Protein AF-M2T568-F1 (afdb_monomer)

Secondary structure (DSSP, 8-state):
-----------------------PPP-----------PPP------------HHHHHHHHHHHHHHHHHHHT-S-EEEEEEETTEEEEEEEE-

Solvent-accessible surface area (backbone atoms only — not comparable to full-atom values): 6734 Å² total; per-residue (Å²): 134,92,85,79,92,80,82,88,80,89,84,89,83,91,84,89,82,89,79,95,80,82,79,91,76,78,89,78,72,86,80,69,91,69,83,82,72,78,70,80,75,75,73,73,70,76,73,76,74,77,92,44,44,69,64,52,48,57,50,45,68,66,46,47,62,57,51,29,63,76,66,72,44,80,56,52,74,52,75,43,71,56,97,91,39,78,57,43,77,51,79,48,106

InterPro domains:
  IPR012338 Beta-lactamase/transpeptidase-like [G3DSA:3.40.710.10] (40-93)
  IPR012338 Beta-lactamase/transpeptidase-like [SSF56601] (56-93)

Organism: NCBI:txid1234595

Nearest PDB structures (foldseek):
  6hix-assembly1_AX  TM=1.695E-01  e=4.286E+00  Trypanosoma brucei brucei
  5mrc-assembly1_66  TM=2.194E-01  e=6.881E+00  Saccharomyces cerevisiae

Structure (mmCIF, N/CA/C/O backbone):
data_AF-M2T568-F1
#
_entry.id   AF-M2T568-F1
#
loop_
_atom_site.group_PDB
_atom_site.id
_atom_site.type_symbol
_atom_site.label_atom_id
_atom_site.label_alt_id
_atom_site.label_comp_id
_atom_site.label_asym_id
_atom_site.label_entity_id
_atom_site.label_seq_id
_atom_site.pdbx_PDB_ins_code
_atom_site.Cartn_x
_atom_site.Cartn_y
_atom_site.Cartn_z
_atom_site.occupancy
_atom_site.B_iso_or_equiv
_atom_site.auth_seq_id
_atom_site.auth_comp_id
_atom_site.auth_asym_id
_atom_site.auth_atom_id
_atom_site.pdbx_PDB_model_num
ATOM 1 N N . MET A 1 1 ? -11.128 -8.968 27.537 1.00 39.59 1 MET A N 1
ATOM 2 C CA . MET A 1 1 ? -10.860 -9.086 28.986 1.00 39.59 1 MET A CA 1
ATOM 3 C C . MET A 1 1 ? -10.159 -10.407 29.259 1.00 39.59 1 MET A C 1
ATOM 5 O O . MET A 1 1 ? -10.753 -11.442 29.020 1.00 39.59 1 MET A O 1
ATOM 9 N N . ARG A 1 2 ? -8.928 -10.323 29.779 1.00 53.50 2 ARG A N 1
ATOM 10 C CA . ARG A 1 2 ? -8.369 -11.193 30.830 1.00 53.50 2 ARG A CA 1
ATOM 11 C C . ARG A 1 2 ? -8.331 -12.706 30.564 1.00 53.50 2 ARG A C 1
ATOM 13 O O . ARG A 1 2 ? -9.217 -13.424 30.997 1.00 53.50 2 ARG A O 1
ATOM 20 N N . ILE A 1 3 ? -7.210 -13.169 30.026 1.00 53.97 3 ILE A N 1
ATOM 21 C CA . ILE A 1 3 ? -6.566 -14.449 30.366 1.00 53.97 3 ILE A CA 1
ATOM 22 C C . ILE A 1 3 ? -5.090 -14.295 29.974 1.00 53.97 3 ILE A C 1
ATOM 24 O O . ILE A 1 3 ? -4.808 -13.802 28.894 1.00 53.97 3 ILE A O 1
ATOM 28 N N . LEU A 1 4 ? -4.070 -14.629 30.747 1.00 49.53 4 LEU A N 1
ATOM 29 C CA . LEU A 1 4 ? -3.920 -14.979 32.150 1.00 49.53 4 LEU A CA 1
ATOM 30 C C . LEU A 1 4 ? -2.394 -14.907 32.340 1.00 49.53 4 LEU A C 1
ATOM 32 O O . LEU A 1 4 ? -1.659 -15.649 31.698 1.00 49.53 4 LEU A O 1
ATOM 36 N N . ASN A 1 5 ? -1.911 -13.956 33.132 1.00 40.19 5 ASN A N 1
ATOM 37 C CA . ASN A 1 5 ? -0.495 -13.836 33.472 1.00 40.19 5 ASN A CA 1
ATOM 38 C C . ASN A 1 5 ? -0.151 -14.992 34.425 1.00 40.19 5 ASN A C 1
ATOM 40 O O . ASN A 1 5 ? -0.838 -15.115 35.441 1.00 40.19 5 ASN A O 1
ATOM 44 N N . LEU A 1 6 ? 0.860 -15.826 34.147 1.00 41.53 6 LEU A N 1
ATOM 45 C CA . LEU A 1 6 ? 1.249 -16.859 35.109 1.00 41.53 6 LEU A CA 1
ATOM 46 C C . LEU A 1 6 ? 2.743 -17.233 35.063 1.00 41.53 6 LEU A C 1
ATOM 48 O O . LEU A 1 6 ? 3.179 -18.038 34.254 1.00 41.53 6 LEU A O 1
ATOM 52 N N . ILE A 1 7 ? 3.449 -16.659 36.042 1.00 56.72 7 ILE A N 1
ATOM 53 C CA . ILE A 1 7 ? 4.518 -17.262 36.852 1.00 56.72 7 ILE A CA 1
ATOM 54 C C . ILE A 1 7 ? 5.866 -17.503 36.156 1.00 56.72 7 ILE A C 1
ATOM 56 O O . ILE A 1 7 ? 6.071 -18.451 35.406 1.00 56.72 7 ILE A O 1
ATOM 60 N N . GLY A 1 8 ? 6.829 -16.661 36.537 1.00 47.41 8 GLY A N 1
ATOM 61 C CA . GLY A 1 8 ? 8.247 -16.995 36.495 1.00 47.41 8 GLY A CA 1
ATOM 62 C C . GLY A 1 8 ? 8.677 -17.866 37.681 1.00 47.41 8 GLY A C 1
ATOM 63 O O . GLY A 1 8 ? 8.043 -17.851 38.733 1.00 47.41 8 GLY A O 1
ATOM 64 N N . LEU A 1 9 ? 9.786 -18.583 37.502 1.00 54.78 9 LEU A N 1
ATOM 65 C CA . LEU A 1 9 ? 10.642 -1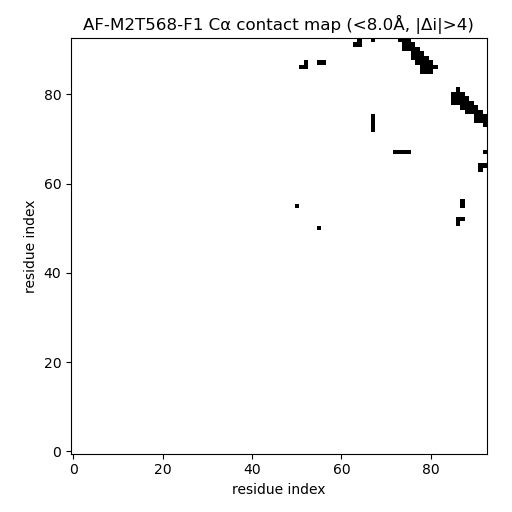9.163 38.545 1.00 54.78 9 LEU A CA 1
ATOM 66 C C . LEU A 1 9 ? 11.961 -19.554 37.838 1.00 54.78 9 LEU A C 1
ATOM 68 O O . LEU A 1 9 ? 11.941 -20.379 36.935 1.00 54.78 9 LEU A O 1
ATOM 72 N N . VAL A 1 10 ? 13.045 -18.779 37.953 1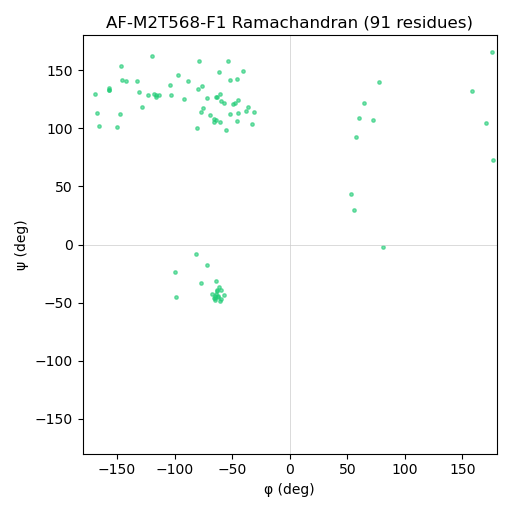.00 47.53 10 VAL A N 1
ATOM 73 C CA . VAL A 1 10 ? 14.074 -18.862 39.012 1.00 47.53 10 VAL A CA 1
ATOM 74 C C . VAL A 1 10 ? 14.771 -20.233 39.032 1.00 47.53 10 VAL A C 1
ATOM 76 O O . VAL A 1 10 ? 14.172 -21.214 39.446 1.00 47.53 10 VAL A O 1
ATOM 79 N N . LEU A 1 11 ? 16.044 -20.303 38.625 1.00 46.06 11 LEU A N 1
ATOM 80 C CA . LEU A 1 11 ? 17.210 -20.408 39.526 1.00 46.06 11 LEU A CA 1
ATOM 81 C C . LEU A 1 11 ? 18.440 -20.999 38.805 1.00 46.06 11 LEU A C 1
ATOM 83 O O . LEU A 1 11 ? 18.390 -22.024 38.135 1.00 46.06 11 LEU A O 1
ATOM 87 N N . THR A 1 12 ? 19.545 -20.299 39.013 1.00 52.03 12 THR A N 1
ATOM 88 C CA . THR A 1 12 ? 20.964 -20.535 38.719 1.00 52.03 12 THR A CA 1
ATOM 89 C C . THR A 1 12 ? 21.535 -21.859 39.257 1.00 52.03 12 THR A C 1
ATOM 91 O O . THR A 1 12 ? 21.037 -22.349 40.262 1.00 52.03 12 THR A O 1
ATOM 94 N N . VAL A 1 13 ? 22.647 -22.343 38.664 1.00 55.78 13 VAL A N 1
ATOM 95 C CA . VAL A 1 13 ? 23.876 -22.932 39.289 1.00 55.78 13 VAL A CA 1
ATOM 96 C C . VAL A 1 13 ? 24.730 -23.548 38.154 1.00 55.78 13 VAL A C 1
ATOM 98 O O . VAL A 1 13 ? 24.262 -24.417 37.433 1.00 55.78 13 VAL A O 1
ATOM 101 N N . VAL A 1 14 ? 25.834 -22.912 37.734 1.00 53.72 14 VAL A N 1
ATOM 102 C CA . VAL A 1 14 ? 27.236 -23.063 38.207 1.00 53.72 14 VAL A CA 1
ATOM 103 C C . VAL A 1 14 ? 27.840 -24.447 37.935 1.00 53.72 14 VAL A C 1
ATOM 105 O O . VAL A 1 14 ? 27.376 -25.452 38.460 1.00 53.72 14 VAL A O 1
ATOM 108 N N . GLY A 1 15 ? 28.957 -24.463 37.197 1.00 48.88 15 GLY A N 1
ATOM 109 C CA . GLY A 1 15 ? 29.834 -25.629 37.086 1.00 48.88 15 GLY A CA 1
ATOM 110 C C . GLY A 1 15 ? 30.999 -25.432 36.115 1.00 48.88 15 GLY A C 1
ATOM 111 O O . GLY A 1 15 ? 30.996 -26.005 35.032 1.00 48.88 15 GLY A O 1
ATOM 112 N N . SER A 1 16 ? 31.994 -24.626 36.494 1.00 54.19 16 SER A N 1
ATOM 113 C CA . SER A 1 16 ? 33.317 -24.631 35.853 1.00 54.19 16 SER A CA 1
ATOM 114 C C . SER A 1 16 ? 34.152 -25.799 36.382 1.00 54.19 16 SER A C 1
ATOM 116 O O . SER A 1 16 ? 34.282 -25.927 37.597 1.00 54.19 16 SER A O 1
ATOM 118 N N . ALA A 1 17 ? 34.814 -26.558 35.504 1.00 56.06 17 ALA A N 1
ATOM 119 C CA . ALA A 1 17 ? 36.121 -27.151 35.803 1.00 56.06 17 ALA A CA 1
ATOM 120 C C . ALA A 1 17 ? 36.898 -27.479 34.507 1.00 56.06 17 ALA A C 1
ATOM 122 O O . ALA A 1 17 ? 36.314 -28.043 33.579 1.00 56.06 17 ALA A O 1
ATOM 123 N N . PRO A 1 18 ? 38.201 -27.143 34.437 1.00 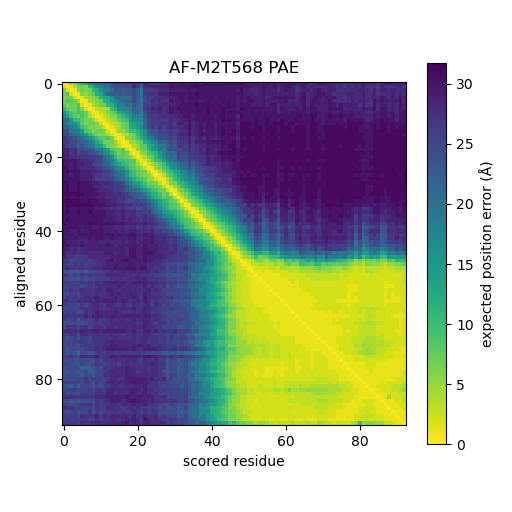55.97 18 PRO A N 1
ATOM 124 C CA . PRO A 1 18 ? 39.075 -27.418 33.302 1.00 55.97 18 PRO A CA 1
ATOM 125 C C . PRO A 1 18 ? 39.728 -28.798 33.458 1.00 55.97 18 PRO A C 1
ATOM 127 O O . PRO A 1 18 ? 40.171 -29.141 34.551 1.00 55.97 18 PRO A O 1
ATOM 130 N N . LEU A 1 19 ? 39.871 -29.572 32.380 1.00 49.00 19 LEU A N 1
ATOM 131 C CA . LEU A 1 19 ? 40.804 -30.701 32.377 1.00 49.00 19 LEU A CA 1
ATOM 132 C C . LEU A 1 19 ? 41.733 -30.629 31.168 1.00 49.00 19 LEU A C 1
ATOM 134 O O . LEU A 1 19 ? 41.318 -30.652 30.012 1.00 49.00 19 LEU A O 1
ATOM 138 N N . ALA A 1 20 ? 43.010 -30.508 31.510 1.00 55.03 20 ALA A N 1
ATOM 139 C CA . ALA A 1 20 ? 44.152 -30.458 30.631 1.00 55.03 20 ALA A CA 1
ATOM 140 C C . ALA A 1 20 ? 44.316 -31.755 29.831 1.00 55.03 20 ALA A C 1
ATOM 142 O O . ALA A 1 20 ? 44.439 -32.843 30.388 1.00 55.03 20 ALA A O 1
ATOM 143 N N . ALA A 1 21 ? 44.406 -31.594 28.521 1.00 48.84 21 ALA A N 1
ATOM 144 C CA . ALA A 1 21 ? 45.060 -32.487 27.581 1.00 48.84 21 ALA A CA 1
ATOM 145 C C . ALA A 1 21 ? 45.379 -31.558 26.385 1.00 48.84 21 ALA A C 1
ATOM 147 O O . ALA A 1 21 ? 44.495 -30.835 25.946 1.00 48.84 21 ALA A O 1
ATOM 148 N N . GLN A 1 22 ? 46.552 -31.488 25.757 1.00 54.62 22 GLN A N 1
ATOM 149 C CA . GLN A 1 22 ? 47.554 -32.517 25.519 1.00 54.62 22 GLN A CA 1
ATOM 150 C C . GLN A 1 22 ? 48.836 -31.824 24.982 1.00 54.62 22 GLN A C 1
ATOM 152 O O . GLN A 1 22 ? 48.744 -31.065 24.025 1.00 54.62 22 GLN A O 1
ATOM 157 N N . GLY A 1 23 ? 50.002 -32.126 25.578 1.00 61.66 23 GLY A N 1
ATOM 158 C CA . GLY A 1 23 ? 51.320 -32.228 24.912 1.00 61.66 23 GLY A CA 1
ATOM 159 C C . GLY A 1 23 ? 52.121 -30.96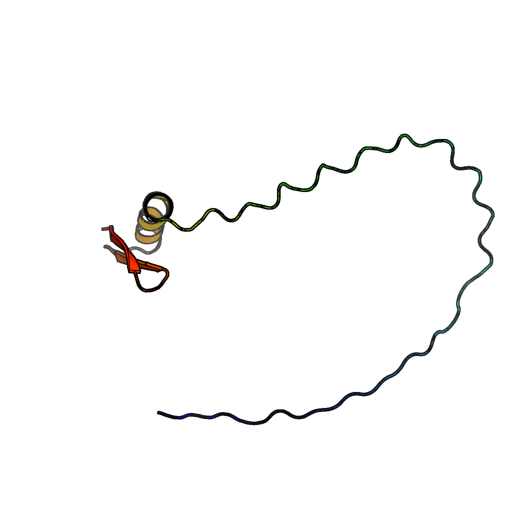2 24.521 1.00 61.66 23 GLY A C 1
ATOM 160 O O . GLY A 1 23 ? 51.556 -30.012 23.987 1.00 61.66 23 GLY A O 1
ATOM 161 N N . PRO A 1 24 ? 53.464 -30.957 24.696 1.00 55.91 24 PRO A N 1
ATOM 162 C CA . PRO A 1 24 ? 54.354 -29.947 24.113 1.00 55.91 24 PRO A CA 1
ATOM 163 C C . PRO A 1 24 ? 54.231 -29.874 22.585 1.00 55.91 24 PRO A C 1
ATOM 165 O O . PRO A 1 24 ? 54.455 -30.860 21.881 1.00 55.91 24 PRO A O 1
ATOM 168 N N . LEU A 1 25 ? 53.891 -28.691 22.074 1.00 55.34 25 LEU A N 1
ATOM 169 C CA . LEU A 1 25 ? 53.846 -28.409 20.642 1.00 55.34 25 LEU A CA 1
ATOM 170 C C . LEU A 1 25 ? 55.279 -28.238 20.093 1.00 55.34 25 LEU A C 1
ATOM 172 O O . LEU A 1 25 ? 56.095 -27.571 20.735 1.00 55.34 25 LEU A O 1
ATOM 176 N N . PRO A 1 26 ? 55.606 -28.812 18.919 1.00 69.00 26 PRO A N 1
ATOM 177 C CA . PRO A 1 26 ? 56.895 -28.601 18.261 1.00 69.00 26 PRO A CA 1
ATOM 178 C C . PRO A 1 26 ? 57.088 -27.115 17.903 1.00 69.00 26 PRO A C 1
ATOM 180 O O . PRO A 1 26 ? 56.104 -26.438 17.588 1.00 69.00 26 PRO A O 1
ATOM 183 N N . PRO A 1 27 ? 58.328 -26.587 17.895 1.00 64.25 27 PRO A N 1
ATOM 184 C CA . PRO A 1 27 ? 58.579 -25.226 17.437 1.00 64.25 27 PRO A CA 1
ATOM 185 C C . PRO A 1 27 ? 58.258 -25.138 15.941 1.00 64.25 27 PRO A C 1
ATOM 187 O O . PRO A 1 27 ? 58.965 -25.694 15.099 1.00 64.25 27 PRO A O 1
ATOM 190 N N . LYS A 1 28 ? 57.153 -24.466 15.601 1.00 58.25 28 LYS A N 1
ATOM 191 C CA . LYS A 1 28 ? 56.826 -24.136 14.215 1.00 58.25 28 LYS A CA 1
ATOM 192 C C . LYS A 1 28 ? 57.699 -22.956 13.798 1.00 58.25 28 LYS A C 1
ATOM 194 O O . LYS A 1 28 ? 57.577 -21.870 14.354 1.00 58.25 28 LYS A O 1
ATOM 199 N N . ALA A 1 29 ? 58.576 -23.255 12.847 1.00 62.16 29 ALA A N 1
ATOM 200 C CA . ALA A 1 29 ? 59.486 -22.361 12.151 1.00 62.16 29 ALA A CA 1
ATOM 201 C C . ALA A 1 29 ? 58.872 -21.004 11.774 1.00 62.16 29 ALA A C 1
ATOM 203 O O . ALA A 1 29 ? 57.675 -20.911 11.487 1.00 62.16 29 ALA A O 1
ATOM 204 N N . ASP A 1 30 ? 59.752 -20.002 11.747 1.00 56.06 30 ASP A N 1
ATOM 205 C CA . ASP A 1 30 ? 59.565 -18.628 11.298 1.00 56.06 30 ASP A CA 1
ATOM 206 C C . ASP A 1 30 ? 58.542 -18.504 10.164 1.00 56.06 30 ASP A C 1
ATOM 208 O O . ASP A 1 30 ? 58.740 -18.981 9.043 1.00 56.06 30 ASP A O 1
ATOM 212 N N . VAL A 1 31 ? 57.423 -17.842 10.463 1.00 56.97 31 VAL A N 1
ATOM 213 C CA . VAL A 1 31 ? 56.476 -17.410 9.439 1.00 56.97 31 VAL A CA 1
ATOM 214 C C . VAL A 1 31 ? 57.039 -16.128 8.847 1.00 56.97 31 VAL A C 1
ATOM 216 O O . VAL A 1 31 ? 56.956 -15.056 9.442 1.00 56.97 31 VAL A O 1
ATOM 219 N N . ALA A 1 32 ? 57.661 -16.294 7.684 1.00 59.62 32 ALA A N 1
ATOM 220 C CA . ALA A 1 32 ? 57.975 -15.229 6.755 1.00 59.62 32 ALA A CA 1
ATOM 221 C C . ALA A 1 32 ? 56.771 -14.293 6.556 1.00 59.62 32 ALA A C 1
ATOM 223 O O . ALA A 1 32 ? 55.624 -14.742 6.509 1.00 59.62 32 ALA A O 1
ATOM 224 N N . ASP A 1 33 ? 57.092 -13.008 6.428 1.00 60.41 33 ASP A N 1
ATOM 225 C CA . ASP A 1 33 ? 56.236 -11.890 6.038 1.00 60.41 33 ASP A CA 1
ATOM 226 C C . ASP A 1 33 ? 55.147 -12.324 5.038 1.00 60.41 33 ASP A C 1
ATOM 228 O O . ASP A 1 33 ? 55.409 -12.585 3.862 1.00 60.41 33 ASP A O 1
ATOM 232 N N . VAL A 1 34 ? 53.916 -12.472 5.534 1.00 62.66 34 VAL A N 1
ATOM 233 C CA . VAL A 1 34 ? 52.732 -12.623 4.690 1.00 62.66 34 VAL A CA 1
ATOM 234 C C . VAL A 1 34 ? 52.159 -11.228 4.462 1.00 62.66 34 VAL A C 1
ATOM 236 O O . VAL A 1 34 ? 51.879 -10.528 5.440 1.00 62.66 34 VAL A O 1
ATOM 239 N N . PRO A 1 35 ? 51.954 -10.797 3.205 1.00 61.41 35 PRO A N 1
ATOM 240 C CA . PRO A 1 35 ? 51.313 -9.522 2.946 1.00 61.41 35 PRO A CA 1
ATOM 241 C C . PRO A 1 35 ? 49.915 -9.560 3.563 1.00 61.41 35 PRO A C 1
ATOM 243 O O . PRO A 1 35 ? 49.118 -10.457 3.279 1.00 61.41 35 PRO A O 1
ATOM 246 N N . THR A 1 36 ? 49.635 -8.594 4.438 1.00 62.28 36 THR A N 1
ATOM 247 C CA . THR A 1 36 ? 48.309 -8.417 5.023 1.00 62.28 36 THR A CA 1
ATOM 248 C C . THR A 1 36 ? 47.329 -8.140 3.884 1.00 62.28 36 THR A C 1
ATOM 250 O O . THR A 1 36 ? 47.351 -7.088 3.243 1.00 62.28 36 THR A O 1
ATOM 253 N N . VAL A 1 37 ? 46.509 -9.132 3.544 1.00 67.12 37 VAL A N 1
ATOM 254 C CA . VAL A 1 37 ? 45.379 -8.923 2.645 1.00 67.12 37 VAL A CA 1
ATOM 255 C C . VAL A 1 37 ? 44.406 -8.063 3.436 1.00 67.12 37 VAL A C 1
ATOM 257 O O . VAL A 1 37 ? 43.872 -8.512 4.450 1.00 67.12 37 VAL A O 1
ATOM 260 N N . ALA A 1 38 ? 44.241 -6.808 3.015 1.00 67.50 38 ALA A N 1
ATOM 261 C CA . ALA A 1 38 ? 43.279 -5.891 3.604 1.00 67.50 38 ALA A CA 1
ATOM 262 C C . ALA A 1 38 ? 41.929 -6.606 3.743 1.00 67.50 38 ALA A C 1
ATOM 264 O O . ALA A 1 38 ? 41.387 -7.125 2.763 1.00 67.50 38 ALA A O 1
ATOM 265 N N . ALA A 1 39 ? 41.428 -6.673 4.978 1.00 68.56 39 ALA A N 1
ATOM 266 C CA . ALA A 1 39 ? 40.115 -7.221 5.265 1.00 68.56 39 ALA A CA 1
ATOM 267 C C . ALA A 1 39 ? 39.078 -6.537 4.355 1.00 68.56 39 ALA A C 1
ATOM 269 O O . ALA A 1 39 ? 39.196 -5.328 4.120 1.00 68.56 39 ALA A O 1
ATOM 270 N N . PRO A 1 40 ? 38.078 -7.274 3.834 1.00 66.62 40 PRO A N 1
ATOM 271 C CA . PRO A 1 40 ? 36.976 -6.669 3.105 1.00 66.62 40 PRO A CA 1
ATOM 272 C C . PRO A 1 40 ? 36.433 -5.505 3.930 1.00 66.62 40 PRO A C 1
ATOM 274 O O . PRO A 1 40 ? 36.062 -5.694 5.089 1.00 66.62 40 PRO A O 1
ATOM 277 N N . SER A 1 41 ? 36.468 -4.306 3.341 1.00 64.00 41 SER A N 1
ATOM 278 C CA . SER A 1 41 ? 35.894 -3.093 3.919 1.00 64.00 41 SER A CA 1
ATOM 279 C C . SER A 1 41 ? 34.517 -3.439 4.469 1.00 64.00 41 SER A C 1
ATOM 281 O O . SER A 1 41 ? 33.710 -4.035 3.749 1.00 64.00 41 SER A O 1
ATOM 283 N N . GLU A 1 42 ? 34.321 -3.148 5.759 1.00 62.19 42 GLU A N 1
ATOM 284 C CA . GLU A 1 42 ? 33.093 -3.399 6.503 1.00 62.19 42 GLU A CA 1
ATOM 285 C C . GLU A 1 42 ? 31.896 -3.176 5.591 1.00 62.19 42 GLU A C 1
ATOM 287 O O . GLU A 1 42 ? 31.714 -2.081 5.049 1.00 62.19 42 GLU A O 1
ATOM 292 N N . ALA A 1 43 ? 31.128 -4.252 5.387 1.00 62.53 43 ALA A N 1
ATOM 293 C CA . ALA A 1 43 ? 29.845 -4.217 4.715 1.00 62.53 43 ALA A CA 1
ATOM 294 C C . ALA A 1 43 ? 29.155 -2.931 5.148 1.00 62.53 43 ALA A C 1
ATOM 296 O O . ALA A 1 43 ? 28.916 -2.749 6.343 1.00 62.53 43 ALA A O 1
ATOM 297 N N . THR A 1 44 ? 28.950 -2.018 4.191 1.00 61.81 44 THR A N 1
ATOM 298 C CA . THR A 1 44 ? 28.273 -0.747 4.423 1.00 61.81 44 THR A CA 1
ATOM 299 C C . THR A 1 44 ? 27.046 -1.089 5.232 1.00 61.81 44 THR A C 1
ATOM 301 O O . THR A 1 44 ? 26.147 -1.739 4.697 1.00 61.81 44 THR A O 1
ATOM 304 N N . SER A 1 45 ? 27.078 -0.761 6.531 1.00 60.75 45 SER A N 1
ATOM 305 C CA . SER A 1 45 ? 25.975 -1.010 7.450 1.00 60.75 45 SER A CA 1
ATOM 306 C C . SER A 1 45 ? 24.750 -0.561 6.692 1.00 60.75 45 SER A C 1
ATOM 308 O O . SER A 1 45 ? 24.708 0.605 6.290 1.00 60.75 45 SER A O 1
ATOM 310 N N . SER A 1 46 ? 23.871 -1.504 6.344 1.00 63.88 46 SER A N 1
ATOM 311 C CA . SER A 1 46 ? 22.721 -1.241 5.494 1.00 63.88 46 SER A CA 1
ATOM 312 C C . SER A 1 46 ? 21.968 -0.124 6.182 1.00 63.88 46 SER A C 1
ATOM 314 O O . SER A 1 46 ? 21.315 -0.359 7.200 1.00 63.88 46 SER A O 1
ATOM 316 N N . ARG A 1 47 ? 22.177 1.112 5.721 1.00 67.31 47 ARG A N 1
ATOM 317 C CA . ARG A 1 47 ? 21.588 2.281 6.346 1.00 67.31 47 ARG A CA 1
ATOM 318 C C . ARG A 1 47 ? 20.107 2.053 6.137 1.00 67.31 47 ARG A C 1
ATOM 320 O O . ARG A 1 47 ? 19.658 2.068 4.992 1.00 67.31 47 ARG A O 1
ATOM 327 N N . SER A 1 48 ? 19.410 1.706 7.214 1.00 71.88 48 SER A N 1
ATOM 328 C CA . SER A 1 48 ? 17.996 1.373 7.186 1.00 71.88 48 SER A CA 1
ATOM 329 C C . SER A 1 48 ? 17.298 2.518 6.472 1.00 71.88 48 SER A C 1
ATOM 331 O O . SER A 1 48 ? 17.344 3.666 6.920 1.00 71.88 48 SER A O 1
ATOM 333 N N . LYS A 1 49 ? 16.767 2.234 5.279 1.00 79.94 49 LYS A N 1
ATOM 334 C CA . LYS A 1 49 ? 16.076 3.251 4.498 1.00 79.94 49 LYS A CA 1
ATOM 335 C C . LYS A 1 49 ? 14.854 3.656 5.327 1.00 79.94 49 LYS A C 1
ATOM 337 O O . LYS A 1 49 ? 14.140 2.766 5.795 1.00 79.94 49 LYS A O 1
ATOM 342 N N . PRO A 1 50 ? 14.643 4.953 5.601 1.00 83.44 50 PRO A N 1
ATOM 343 C CA . PRO A 1 50 ? 13.465 5.366 6.343 1.00 83.44 50 PRO A CA 1
ATOM 344 C C . PRO A 1 50 ? 12.224 4.945 5.557 1.00 83.44 50 PRO A C 1
ATOM 346 O O . PRO A 1 50 ? 12.128 5.235 4.364 1.00 83.44 50 PRO A O 1
ATOM 349 N N . LEU A 1 51 ? 11.288 4.27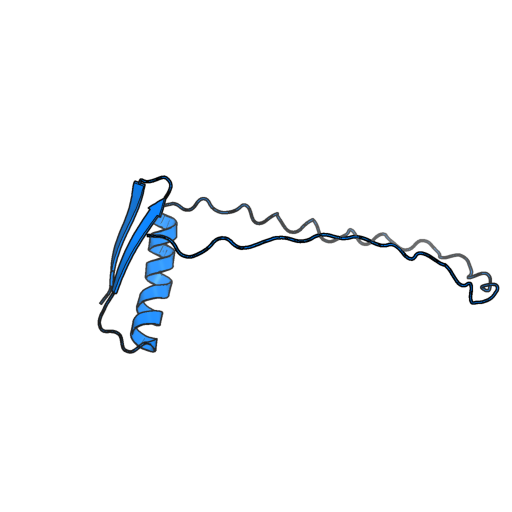4 6.231 1.00 89.19 51 LEU A N 1
ATOM 350 C CA . LEU A 1 51 ? 10.002 3.920 5.644 1.00 89.19 51 LEU A CA 1
ATOM 351 C C . LEU A 1 51 ? 9.227 5.214 5.369 1.00 89.19 51 LEU A C 1
ATOM 353 O O . LEU A 1 51 ? 8.766 5.878 6.300 1.00 89.19 51 LEU A O 1
ATOM 357 N N . ASN A 1 52 ? 9.155 5.577 4.094 1.00 93.25 52 ASN A N 1
ATOM 358 C CA . ASN A 1 52 ? 8.422 6.719 3.565 1.00 93.25 52 ASN A CA 1
ATOM 359 C C . ASN A 1 52 ? 7.362 6.213 2.577 1.00 93.25 52 ASN A C 1
ATOM 361 O O . ASN A 1 52 ? 7.436 5.067 2.131 1.00 93.25 52 ASN A O 1
ATOM 365 N N . ALA A 1 53 ? 6.372 7.051 2.276 1.00 94.56 53 ALA A N 1
ATOM 366 C CA . ALA A 1 53 ? 5.238 6.673 1.438 1.00 94.56 53 ALA A CA 1
ATOM 367 C C . ALA A 1 53 ? 5.673 6.222 0.035 1.00 94.56 53 ALA A C 1
ATOM 369 O O . ALA A 1 53 ? 5.268 5.155 -0.409 1.00 94.56 53 ALA A O 1
ATOM 370 N N . GLU A 1 54 ? 6.553 6.982 -0.620 1.00 95.56 54 GLU A N 1
ATOM 371 C CA . GLU A 1 54 ? 6.981 6.729 -2.003 1.00 95.56 54 GLU A CA 1
ATOM 372 C C . GLU A 1 54 ? 7.702 5.381 -2.147 1.00 95.56 54 GLU A C 1
ATOM 374 O O . GLU A 1 54 ? 7.410 4.605 -3.054 1.00 95.56 54 GLU A O 1
ATOM 379 N N . ASP A 1 55 ? 8.616 5.075 -1.224 1.00 94.75 55 ASP A N 1
ATOM 380 C CA . ASP A 1 55 ? 9.349 3.805 -1.201 1.00 94.75 55 ASP A CA 1
ATOM 381 C C . ASP A 1 55 ? 8.413 2.625 -0.889 1.00 94.75 55 ASP A C 1
ATOM 383 O O . ASP A 1 55 ? 8.451 1.592 -1.562 1.00 94.75 55 ASP A O 1
ATOM 387 N N . ALA A 1 56 ? 7.501 2.805 0.074 1.00 96.00 56 ALA A N 1
ATOM 388 C CA . ALA A 1 56 ? 6.518 1.791 0.435 1.00 96.00 56 ALA A CA 1
ATOM 389 C C . ALA A 1 56 ? 5.542 1.496 -0.715 1.00 96.00 56 ALA A C 1
ATOM 391 O O . ALA A 1 56 ? 5.251 0.333 -0.985 1.00 96.00 56 ALA A O 1
ATOM 392 N N . GLU A 1 57 ? 5.060 2.522 -1.415 1.00 96.62 57 GLU A N 1
ATOM 393 C CA . GLU A 1 57 ? 4.197 2.362 -2.586 1.00 96.62 57 GLU A CA 1
ATOM 394 C C . GLU A 1 57 ? 4.921 1.673 -3.737 1.00 96.62 57 GLU A C 1
ATOM 396 O O . GLU A 1 57 ? 4.387 0.715 -4.291 1.00 96.62 57 GLU A O 1
ATOM 401 N N . ALA A 1 58 ? 6.152 2.086 -4.052 1.00 96.56 58 ALA A N 1
ATOM 402 C CA . ALA A 1 58 ? 6.944 1.449 -5.100 1.00 96.56 58 ALA A CA 1
ATOM 403 C C . ALA A 1 58 ? 7.181 -0.042 -4.809 1.00 96.56 58 ALA A C 1
ATOM 405 O O . ALA A 1 58 ? 7.107 -0.882 -5.709 1.00 96.56 58 ALA A O 1
ATOM 406 N N . TRP A 1 59 ? 7.429 -0.388 -3.543 1.00 96.06 59 TRP A N 1
ATOM 407 C CA . TRP A 1 59 ? 7.557 -1.779 -3.127 1.00 96.06 59 TRP A CA 1
ATOM 408 C C . TRP A 1 59 ? 6.239 -2.552 -3.268 1.00 96.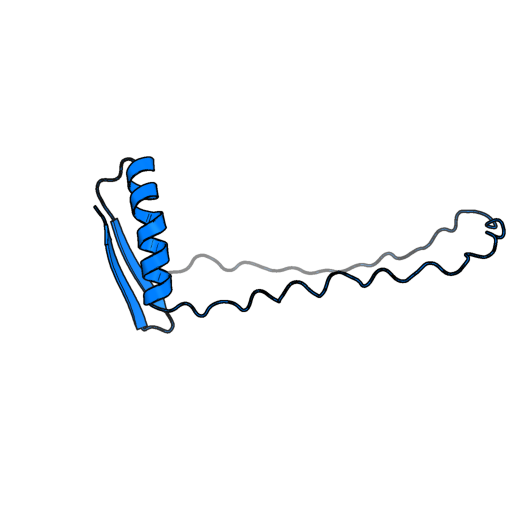06 59 TRP A C 1
ATOM 410 O O . TRP A 1 59 ? 6.232 -3.660 -3.811 1.00 96.06 59 TRP A O 1
ATOM 420 N N . LEU A 1 60 ? 5.119 -1.975 -2.816 1.00 97.75 60 LEU A N 1
ATOM 421 C CA . LEU A 1 60 ? 3.807 -2.612 -2.931 1.00 97.75 60 LEU A CA 1
ATOM 422 C C . LEU A 1 60 ? 3.397 -2.818 -4.397 1.00 97.75 60 LEU A C 1
ATOM 424 O O . LEU A 1 60 ? 2.893 -3.887 -4.731 1.00 97.75 60 LEU A O 1
ATOM 428 N N . ASP A 1 61 ? 3.669 -1.856 -5.278 1.00 96.81 61 ASP A N 1
ATOM 429 C CA . ASP A 1 61 ? 3.383 -1.957 -6.714 1.00 96.81 61 ASP A CA 1
ATOM 430 C C . ASP A 1 61 ? 4.184 -3.070 -7.394 1.00 96.81 61 ASP A C 1
ATOM 432 O O . ASP A 1 61 ? 3.698 -3.707 -8.328 1.00 96.81 61 ASP A O 1
ATOM 436 N N . GLY A 1 62 ? 5.392 -3.353 -6.901 1.00 96.62 62 GLY A N 1
ATOM 437 C CA . GLY A 1 62 ? 6.190 -4.485 -7.366 1.00 96.62 62 GLY A CA 1
ATOM 438 C C . GLY A 1 62 ? 5.732 -5.836 -6.807 1.00 96.62 62 GLY A C 1
ATOM 439 O O . GLY A 1 62 ? 5.858 -6.856 -7.483 1.00 96.62 62 GLY A O 1
ATOM 440 N N . PHE A 1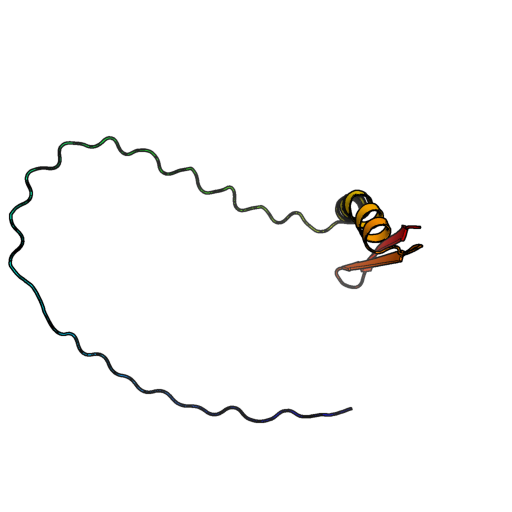 63 ? 5.218 -5.872 -5.575 1.00 97.56 63 PHE A N 1
ATOM 441 C CA . PHE A 1 63 ? 4.959 -7.124 -4.859 1.00 97.56 63 PHE A CA 1
ATOM 442 C C . PHE A 1 63 ? 3.499 -7.590 -4.908 1.00 97.56 63 PHE A C 1
ATOM 444 O O . PHE A 1 63 ? 3.232 -8.775 -5.126 1.00 97.56 63 PHE A O 1
ATOM 451 N N . ILE A 1 64 ? 2.546 -6.683 -4.692 1.00 98.12 64 ILE A N 1
ATOM 452 C CA . ILE A 1 64 ? 1.135 -7.033 -4.500 1.00 98.12 64 ILE A CA 1
ATOM 453 C C . ILE A 1 64 ? 0.508 -7.656 -5.755 1.00 98.12 64 ILE A C 1
ATOM 455 O O . ILE A 1 64 ? -0.136 -8.693 -5.595 1.00 98.12 64 ILE A O 1
ATOM 459 N N . PRO A 1 65 ? 0.714 -7.148 -6.990 1.00 97.19 65 PRO A N 1
ATOM 460 C CA . PRO A 1 65 ? 0.132 -7.774 -8.182 1.00 97.19 65 PRO A CA 1
ATOM 461 C C . PRO A 1 65 ? 0.542 -9.244 -8.340 1.00 97.19 65 PRO A C 1
ATOM 463 O O . PRO A 1 65 ? -0.300 -10.111 -8.569 1.00 97.19 65 PRO A O 1
ATOM 466 N N . TYR A 1 66 ? 1.825 -9.541 -8.115 1.00 97.56 66 TYR A N 1
ATOM 467 C CA . TYR A 1 66 ? 2.338 -10.910 -8.116 1.00 97.56 66 TYR A CA 1
ATOM 468 C C . TYR A 1 66 ? 1.690 -11.770 -7.020 1.00 97.56 66 TYR A C 1
ATOM 470 O O . TYR A 1 66 ? 1.297 -12.911 -7.271 1.00 97.56 66 TYR A O 1
ATOM 478 N N . ALA A 1 67 ? 1.560 -11.238 -5.800 1.00 97.56 67 ALA A N 1
ATOM 479 C CA . ALA A 1 67 ? 0.951 -11.958 -4.685 1.00 97.56 67 ALA A CA 1
ATOM 480 C C . ALA A 1 67 ? -0.532 -12.282 -4.938 1.00 97.56 67 ALA A C 1
ATOM 482 O O . ALA A 1 67 ? -0.977 -13.387 -4.620 1.00 97.56 67 ALA A O 1
ATOM 483 N N . LEU A 1 68 ? -1.278 -11.350 -5.543 1.00 98.06 68 LEU A N 1
ATOM 484 C CA . LEU A 1 68 ? -2.682 -11.539 -5.911 1.00 98.06 68 LEU A CA 1
ATOM 485 C C . LEU A 1 68 ? -2.845 -12.626 -6.975 1.00 98.06 68 LEU A C 1
ATOM 487 O O . LEU A 1 68 ? -3.646 -13.542 -6.786 1.00 98.06 68 LEU A O 1
ATOM 491 N N . GLU A 1 69 ? -2.041 -12.583 -8.044 1.00 97.75 69 GLU A N 1
ATOM 492 C CA . GLU A 1 69 ? -2.074 -13.592 -9.108 1.00 97.75 69 GLU A CA 1
ATOM 493 C C . GLU A 1 69 ? -1.754 -14.987 -8.554 1.00 97.75 69 GLU A C 1
ATOM 495 O O . GLU A 1 69 ? -2.505 -15.943 -8.755 1.00 97.75 69 GLU A O 1
ATOM 500 N N . ARG A 1 70 ? -0.679 -15.108 -7.767 1.00 98.06 70 ARG A N 1
ATOM 501 C CA . ARG A 1 70 ? -0.274 -16.373 -7.132 1.00 98.06 70 ARG A CA 1
ATOM 502 C C . ARG A 1 70 ? -1.321 -16.917 -6.169 1.00 98.06 70 ARG A C 1
ATOM 504 O O . ARG A 1 70 ? -1.475 -18.131 -6.067 1.00 98.06 70 ARG A O 1
ATOM 511 N N . GLY A 1 71 ? -1.997 -16.030 -5.445 1.00 97.56 71 GLY A N 1
ATOM 512 C CA . GLY A 1 71 ? -3.047 -16.383 -4.496 1.00 97.56 71 GLY A CA 1
ATOM 513 C C . GLY A 1 71 ? -4.411 -16.634 -5.138 1.00 97.56 71 GLY A C 1
ATOM 514 O O . GLY A 1 71 ? -5.311 -17.077 -4.432 1.00 97.56 71 GLY A O 1
ATOM 515 N N . GLN A 1 72 ? -4.574 -16.351 -6.438 1.00 98.00 72 GLN A N 1
ATOM 516 C CA . GLN A 1 72 ? -5.877 -16.321 -7.114 1.00 98.00 72 GLN A CA 1
ATOM 517 C C . GLN A 1 72 ? -6.879 -15.410 -6.376 1.00 98.00 72 GLN A C 1
ATOM 519 O O . GLN A 1 72 ? -8.039 -15.761 -6.165 1.00 98.00 72 GLN A O 1
ATOM 524 N N . ILE A 1 73 ? -6.404 -14.237 -5.946 1.00 98.00 73 ILE A N 1
ATOM 525 C CA . ILE A 1 73 ? -7.175 -13.250 -5.184 1.00 98.00 73 ILE A CA 1
ATOM 526 C C . ILE A 1 73 ? -7.586 -12.116 -6.137 1.00 98.00 73 ILE A C 1
ATOM 528 O O . ILE A 1 73 ? -6.714 -11.551 -6.794 1.00 98.00 73 ILE A O 1
ATOM 532 N N . PRO A 1 74 ? -8.877 -11.737 -6.201 1.00 97.00 74 PRO A N 1
ATOM 533 C CA . PRO A 1 74 ? -9.358 -10.715 -7.134 1.00 97.00 74 PRO A CA 1
ATOM 534 C C . PRO A 1 74 ? -8.931 -9.285 -6.774 1.00 97.00 74 PRO A C 1
ATOM 536 O O . PRO A 1 74 ? -9.013 -8.407 -7.618 1.00 97.00 74 PRO A O 1
ATOM 539 N N . GLY A 1 75 ? -8.510 -9.031 -5.533 1.00 97.50 75 GLY A N 1
ATOM 540 C CA . GLY A 1 75 ? -8.017 -7.723 -5.116 1.00 97.50 75 GLY A CA 1
ATOM 541 C C . GLY A 1 75 ? -7.694 -7.635 -3.626 1.00 97.50 75 GLY A C 1
ATOM 542 O O . GLY A 1 75 ? -8.087 -8.492 -2.832 1.00 97.50 75 GLY A O 1
ATOM 543 N N . ALA A 1 76 ? -6.975 -6.582 -3.247 1.00 97.62 76 ALA A N 1
ATOM 544 C CA . ALA A 1 76 ? -6.628 -6.234 -1.877 1.00 97.62 76 ALA A CA 1
ATOM 545 C C . ALA A 1 76 ? -6.559 -4.713 -1.690 1.00 97.62 76 ALA A C 1
ATOM 547 O O . ALA A 1 76 ? -6.237 -3.967 -2.609 1.00 97.62 76 ALA A O 1
ATOM 548 N N . VAL A 1 77 ? -6.796 -4.254 -0.463 1.00 97.81 77 VAL A N 1
ATOM 549 C CA . VAL A 1 77 ? -6.522 -2.874 -0.048 1.00 97.81 77 VAL A CA 1
ATOM 550 C C . VAL A 1 77 ? -5.457 -2.916 1.035 1.00 97.81 77 VAL A C 1
ATOM 552 O O . VAL A 1 77 ? -5.592 -3.654 2.010 1.00 97.81 77 VAL A O 1
ATOM 555 N N . VAL A 1 78 ? -4.398 -2.132 0.858 1.00 97.75 78 VAL A N 1
ATOM 556 C CA . VAL A 1 78 ? -3.275 -2.051 1.794 1.00 97.75 78 VAL A CA 1
ATOM 557 C C . VAL A 1 78 ? -3.246 -0.662 2.411 1.00 97.75 78 VAL A C 1
ATOM 559 O O . VAL A 1 78 ? -3.269 0.340 1.696 1.00 97.75 78 VAL A O 1
ATOM 562 N N . VAL A 1 79 ? -3.180 -0.613 3.741 1.00 97.44 79 VAL A N 1
ATOM 563 C CA . VAL A 1 79 ? -3.011 0.618 4.517 1.00 97.44 79 VAL A CA 1
ATOM 564 C C . VAL A 1 79 ? -1.776 0.472 5.392 1.00 97.44 79 VAL A C 1
ATOM 566 O O . VAL A 1 79 ? -1.651 -0.513 6.119 1.00 97.44 79 VAL A O 1
ATOM 569 N N . ILE A 1 80 ? -0.871 1.447 5.330 1.00 96.75 80 ILE A N 1
ATOM 570 C CA . ILE A 1 80 ? 0.336 1.490 6.158 1.00 96.75 80 ILE A CA 1
ATOM 571 C C . ILE A 1 80 ? 0.254 2.713 7.064 1.00 96.75 80 ILE A C 1
ATOM 573 O O . ILE A 1 80 ? 0.062 3.833 6.592 1.00 96.75 80 ILE A O 1
ATOM 577 N N . VAL A 1 81 ? 0.420 2.485 8.367 1.00 96.56 81 VAL A N 1
ATOM 578 C CA . VAL A 1 81 ? 0.435 3.524 9.402 1.00 96.56 81 VAL A CA 1
ATOM 579 C C . VAL A 1 81 ? 1.798 3.522 10.083 1.00 96.56 81 VAL A C 1
ATOM 581 O O . VAL A 1 81 ? 2.274 2.476 10.525 1.00 96.56 81 VAL A O 1
ATOM 584 N N . LYS A 1 82 ? 2.415 4.697 10.182 1.00 94.06 82 LYS A N 1
ATOM 585 C CA . LYS A 1 82 ? 3.695 4.935 10.847 1.00 94.06 82 LYS A CA 1
ATOM 586 C C . LYS A 1 82 ? 3.541 6.132 11.780 1.00 94.06 82 LYS A C 1
ATOM 588 O O . LYS A 1 82 ? 3.011 7.158 11.383 1.00 94.06 82 LYS A O 1
ATOM 593 N N . ASP A 1 83 ? 3.985 5.988 13.027 1.00 94.94 83 ASP A N 1
ATOM 594 C CA . ASP A 1 83 ? 3.917 7.048 14.048 1.00 94.94 83 ASP A CA 1
ATOM 595 C C . ASP A 1 83 ? 2.499 7.607 14.291 1.00 94.94 83 ASP A C 1
ATOM 597 O O . ASP A 1 83 ? 2.317 8.761 14.663 1.00 94.94 83 ASP A O 1
ATOM 601 N N . GLY A 1 84 ? 1.475 6.773 14.088 1.00 96.12 84 GLY A N 1
ATOM 602 C CA . GLY A 1 84 ? 0.070 7.175 14.207 1.00 96.12 84 GLY A CA 1
ATOM 603 C C . GLY A 1 84 ? -0.490 7.897 12.977 1.00 96.12 84 GLY A C 1
ATOM 604 O O . GLY A 1 84 ? -1.684 8.183 12.949 1.00 96.12 84 GLY A O 1
ATOM 605 N N . GLU A 1 85 ? 0.327 8.133 11.950 1.00 94.56 85 GLU A N 1
ATOM 606 C CA . GLU A 1 85 ? -0.087 8.719 10.680 1.00 94.56 85 GLU A CA 1
ATOM 607 C C . GLU A 1 85 ? -0.178 7.653 9.587 1.00 94.56 85 GLU A C 1
ATOM 609 O O . GLU A 1 85 ? 0.675 6.772 9.463 1.00 94.56 85 GLU A O 1
ATOM 614 N N . GLN A 1 86 ? -1.228 7.722 8.776 1.00 95.81 86 GLN A N 1
ATOM 615 C CA . GLN A 1 86 ? -1.344 6.881 7.595 1.00 95.81 86 GLN A CA 1
ATOM 616 C C . GLN A 1 86 ? -0.415 7.405 6.499 1.00 95.81 86 GLN A C 1
ATOM 618 O O . GLN A 1 86 ? -0.622 8.502 5.994 1.00 95.81 86 GLN A O 1
ATOM 623 N N . ILE A 1 87 ? 0.556 6.589 6.094 1.00 96.12 87 ILE A N 1
ATOM 624 C CA . ILE A 1 87 ? 1.523 6.943 5.048 1.00 96.12 87 ILE A CA 1
ATOM 625 C C . ILE A 1 87 ? 1.169 6.351 3.683 1.00 96.12 87 ILE A C 1
ATOM 627 O O . ILE A 1 87 ? 1.590 6.894 2.674 1.00 96.12 87 ILE A O 1
ATOM 631 N N . VAL A 1 88 ? 0.395 5.259 3.637 1.00 97.19 88 VAL A N 1
ATOM 632 C CA . VAL A 1 88 ? -0.088 4.649 2.385 1.00 97.19 88 VAL A CA 1
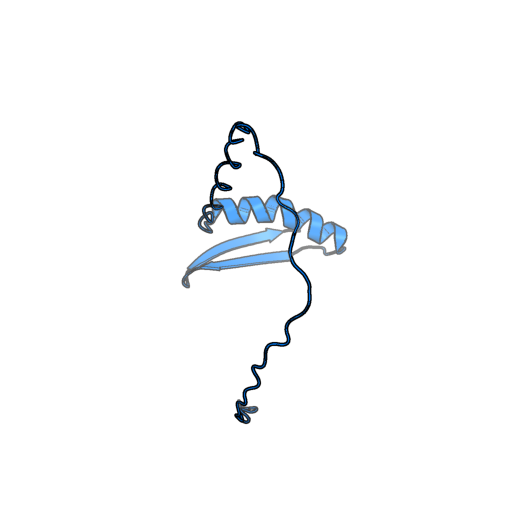ATOM 633 C C . VAL A 1 88 ? -1.514 4.151 2.573 1.00 97.19 88 VAL A C 1
ATOM 635 O O . VAL A 1 88 ? -1.837 3.565 3.608 1.00 97.19 88 VAL A O 1
ATOM 638 N N . GLN A 1 89 ? -2.353 4.334 1.556 1.00 97.56 89 GLN A N 1
ATOM 639 C CA . GLN A 1 89 ? -3.633 3.644 1.405 1.00 97.56 89 GLN A CA 1
ATOM 640 C C . GLN A 1 89 ? -3.907 3.439 -0.080 1.00 97.56 89 GLN A C 1
ATOM 642 O O . GLN A 1 89 ? -4.115 4.402 -0.814 1.00 97.56 89 GLN A O 1
ATOM 647 N N . LYS A 1 90 ? -3.884 2.181 -0.524 1.00 97.56 90 LYS A N 1
ATOM 648 C CA . LYS A 1 90 ? -3.977 1.845 -1.946 1.00 97.56 90 LYS A CA 1
ATOM 649 C C . LYS A 1 90 ? -4.730 0.542 -2.174 1.00 97.56 90 LYS A C 1
ATOM 651 O O . LYS A 1 90 ? -4.591 -0.407 -1.402 1.00 97.56 90 LYS A O 1
ATOM 656 N N . GLY A 1 91 ? -5.538 0.525 -3.230 1.00 97.56 91 GLY A N 1
ATOM 657 C CA . GLY A 1 91 ? -6.234 -0.660 -3.725 1.00 97.56 91 GLY A CA 1
ATOM 658 C C . GLY A 1 91 ? -5.481 -1.310 -4.884 1.00 97.56 91 GLY A C 1
ATOM 659 O O . GLY A 1 91 ? -4.8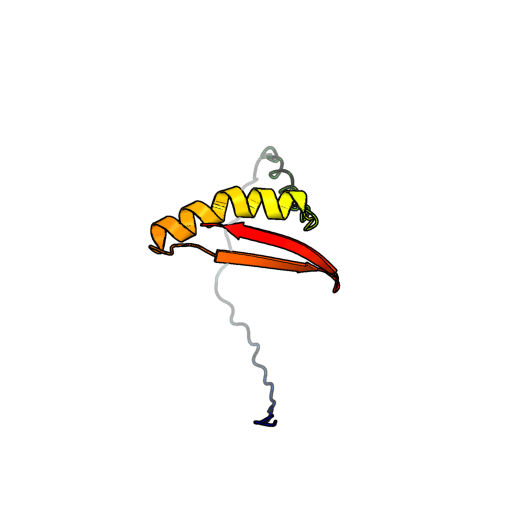76 -0.617 -5.699 1.00 97.56 91 GLY A O 1
ATOM 660 N N . TYR A 1 92 ? -5.553 -2.633 -4.942 1.00 96.94 92 TYR A N 1
ATOM 661 C CA . TYR A 1 92 ? -5.000 -3.507 -5.971 1.00 96.94 92 TYR A CA 1
ATOM 662 C C . TYR A 1 92 ? -6.088 -4.507 -6.373 1.00 96.94 92 TYR A C 1
ATOM 664 O O . TYR A 1 92 ? -6.797 -4.994 -5.491 1.00 96.94 92 TYR A O 1
ATOM 672 N N . GLY A 1 93 ? -6.219 -4.832 -7.658 1.00 88.75 93 GLY A N 1
ATOM 673 C CA . GLY A 1 93 ? -7.284 -5.705 -8.175 1.00 88.75 93 GLY A CA 1
ATOM 674 C C . GLY A 1 93 ? -7.930 -5.147 -9.428 1.00 88.75 93 GLY A C 1
ATOM 675 O O . GLY A 1 93 ? -8.241 -3.935 -9.421 1.00 88.75 93 GLY A O 1
#

Sequence (93 aa):
MRILNLIGLVLTVVGSAPLAAQGPLPPKADVADVPTVAAPSEATSSRSKPLNAEDAEAWLDGFIPYALERGQIPGAVVVIVKDGEQIVQKGYG

Mean predicted aligned error: 18.9 Å

Radius of gyration: 29.07 Å; Cα contacts (8 Å, |Δi|>4): 42; chains: 1; bounding box: 70×41×49 Å

Foldseek 3Di:
DDDDDDDDDDDDDDDDDDDDDDDDDDPDDDDPDDPPPPDPDPDPPPPPDPDALVVVVVVCVVPVVVVCVVVVHPKDWDWDDDPNRTRDTDIDD

pLDDT: mean 75.84, std 20.18, range [39.59, 98.12]